Protein AF-A0A9X3ZM09-F1 (afdb_monomer_lite)

Sequence (103 aa):
MRIAYQIPESDGEYQASSFEDAFIALNKDFILKNKEGFYQYGALKDFAADEIESGDYYKFALNNVKKKSAFASSLLYFNKEDGNEDEKWKVPHYIEEGLLWIQ

Secondary structure (DSSP, 8-state):
-PPTT----TT-----SSHHHHHHHH-HHHHHHHHHHHHHTTSB----HHHHHTS-HHHHHHHHBS-HHHHHHHHHHH--TTS-GGGPPPPPHHHHHHHHTT-

Organism: Pasteurella multocida (NCBI:txid747)

Foldseek 3Di:
DDDQQQDDAPPDPDGDDDPQLLQLLQCVVLCVVCVVLCVVLLQWDDDDSVVSVVNPSVVRCVHTGRDPVSNVVSLVVQADPPDDPSSDGDDRVSVVVVVVVVD

pLDDT: mean 84.52, std 11.98, range [43.94, 96.06]

Structure (mmCIF, N/CA/C/O backbone):
data_AF-A0A9X3ZM09-F1
#
_entry.id   AF-A0A9X3ZM09-F1
#
loop_
_atom_site.group_PDB
_atom_site.id
_atom_site.type_symbol
_atom_site.label_atom_id
_atom_site.label_alt_id
_atom_site.label_comp_id
_atom_site.label_asym_id
_atom_site.label_entity_id
_atom_site.label_seq_id
_atom_site.pdbx_PDB_ins_code
_atom_site.Cartn_x
_atom_site.Cartn_y
_atom_site.Cartn_z
_atom_site.occupancy
_atom_site.B_iso_or_equiv
_atom_site.auth_seq_id
_atom_site.auth_comp_id
_atom_site.auth_asym_id
_atom_site.auth_atom_id
_atom_site.pdbx_PDB_model_num
ATOM 1 N N . MET A 1 1 ? 4.901 6.066 -23.845 1.00 43.94 1 MET A N 1
ATOM 2 C CA . MET A 1 1 ? 5.343 7.072 -22.856 1.00 43.94 1 MET A CA 1
ATOM 3 C C . MET A 1 1 ? 5.269 6.393 -21.498 1.00 43.94 1 MET A C 1
ATOM 5 O O . MET A 1 1 ? 4.186 5.944 -21.156 1.00 43.94 1 MET A O 1
ATOM 9 N N . ARG A 1 2 ? 6.394 6.181 -20.804 1.00 51.94 2 ARG A N 1
ATOM 10 C CA . ARG A 1 2 ? 6.386 5.643 -19.433 1.00 51.94 2 ARG A CA 1
ATOM 11 C C . ARG A 1 2 ? 6.388 6.832 -18.484 1.00 51.94 2 ARG A C 1
ATOM 13 O O . ARG A 1 2 ? 7.234 7.710 -18.631 1.00 51.94 2 ARG A O 1
ATOM 20 N N . ILE A 1 3 ? 5.416 6.890 -17.585 1.00 60.84 3 ILE A N 1
ATOM 21 C CA . ILE A 1 3 ? 5.411 7.871 -16.503 1.00 60.84 3 ILE A CA 1
ATOM 22 C C . ILE A 1 3 ? 6.397 7.320 -15.467 1.00 60.84 3 ILE A C 1
ATOM 24 O O . ILE A 1 3 ? 6.312 6.139 -15.118 1.00 60.84 3 ILE A O 1
ATOM 28 N N . ALA A 1 4 ? 7.370 8.129 -15.031 1.00 58.28 4 ALA A N 1
ATOM 29 C CA . ALA A 1 4 ? 8.174 7.781 -13.858 1.00 58.28 4 ALA A CA 1
ATOM 30 C C . ALA A 1 4 ? 7.192 7.384 -12.742 1.00 58.28 4 ALA A C 1
ATOM 32 O O . ALA A 1 4 ? 6.130 7.988 -12.663 1.00 58.28 4 ALA A O 1
ATOM 33 N N . TYR A 1 5 ? 7.471 6.348 -11.954 1.00 64.12 5 TYR A N 1
ATOM 34 C CA . TYR A 1 5 ? 6.564 5.793 -10.926 1.00 64.12 5 TYR A CA 1
ATOM 35 C C . TYR A 1 5 ? 5.516 4.755 -11.386 1.00 64.12 5 TYR A C 1
ATOM 37 O O . TYR A 1 5 ? 4.924 4.112 -10.531 1.00 64.12 5 TYR A O 1
ATOM 45 N N . GLN A 1 6 ? 5.322 4.505 -12.689 1.00 70.56 6 GLN A N 1
ATOM 46 C CA . GLN A 1 6 ? 4.529 3.355 -13.173 1.00 70.56 6 GLN A CA 1
ATOM 47 C C . GLN A 1 6 ? 5.448 2.220 -13.631 1.00 70.56 6 GLN A C 1
ATOM 49 O O . GLN A 1 6 ? 5.513 1.895 -14.822 1.00 70.56 6 GLN A O 1
ATOM 54 N N . ILE A 1 7 ? 6.209 1.669 -12.692 1.00 76.69 7 ILE A N 1
ATOM 55 C CA . ILE A 1 7 ? 7.179 0.599 -12.930 1.00 76.69 7 ILE A CA 1
ATOM 56 C C . ILE A 1 7 ? 6.651 -0.649 -12.212 1.00 76.69 7 ILE A C 1
ATOM 58 O O . ILE A 1 7 ? 6.240 -0.520 -11.060 1.00 76.69 7 ILE A O 1
ATOM 62 N N . PRO A 1 8 ? 6.594 -1.816 -12.874 1.00 80.88 8 PRO A N 1
ATOM 63 C CA . PRO A 1 8 ? 6.233 -3.052 -12.194 1.00 80.88 8 PRO A CA 1
ATOM 64 C C . PRO A 1 8 ? 7.287 -3.420 -11.144 1.00 80.88 8 PRO A C 1
ATOM 66 O O . PRO A 1 8 ? 8.467 -3.100 -11.299 1.00 80.88 8 PRO A O 1
ATOM 69 N N . GLU A 1 9 ? 6.855 -4.105 -10.090 1.00 82.50 9 GLU A N 1
ATOM 70 C CA . GLU A 1 9 ? 7.767 -4.688 -9.103 1.00 82.50 9 GLU A CA 1
ATOM 71 C C . GLU A 1 9 ? 8.625 -5.794 -9.740 1.00 82.50 9 GLU A C 1
ATOM 73 O O . GLU A 1 9 ? 8.211 -6.428 -10.712 1.00 82.50 9 GLU A O 1
ATOM 78 N N . SER A 1 10 ? 9.806 -6.063 -9.174 1.00 71.62 10 SER A N 1
ATOM 79 C CA . SER A 1 10 ? 10.785 -7.023 -9.721 1.00 71.62 10 SER A CA 1
ATOM 80 C C . SER A 1 10 ? 10.222 -8.431 -9.960 1.00 71.62 10 SER A C 1
ATOM 82 O O . SER A 1 10 ? 10.673 -9.125 -10.870 1.00 71.62 10 SER A O 1
ATOM 84 N N . ASP A 1 11 ? 9.218 -8.824 -9.172 1.00 69.44 11 ASP A N 1
ATOM 85 C CA . ASP A 1 11 ? 8.638 -10.170 -9.159 1.00 69.44 11 ASP A CA 1
ATOM 86 C C . ASP A 1 11 ? 7.241 -10.245 -9.816 1.00 69.44 11 ASP A C 1
ATOM 88 O O . ASP A 1 11 ? 6.549 -11.256 -9.674 1.00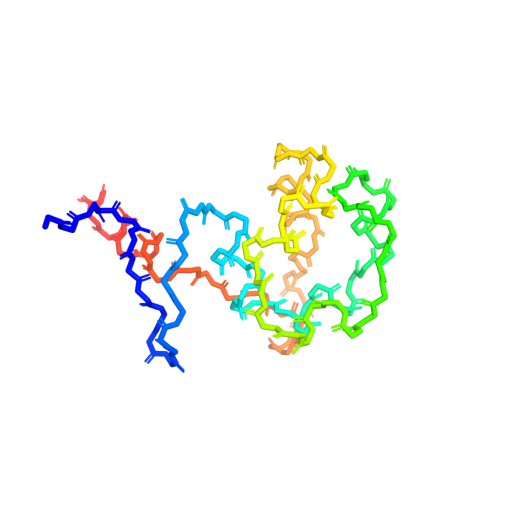 69.44 11 ASP A O 1
ATOM 92 N N . GLY A 1 12 ? 6.777 -9.200 -10.517 1.00 72.31 12 GLY A N 1
ATOM 93 C CA . GLY A 1 12 ? 5.409 -9.171 -11.049 1.00 72.31 12 GLY A CA 1
ATOM 94 C C . GLY A 1 12 ? 5.202 -8.341 -12.313 1.00 72.31 12 GLY A C 1
ATOM 95 O O . GLY A 1 12 ? 5.984 -7.466 -12.657 1.00 72.31 12 GLY A O 1
ATOM 96 N N . GLU A 1 13 ? 4.092 -8.602 -13.008 1.00 79.69 13 GLU A N 1
ATOM 97 C CA . GLU A 1 13 ? 3.660 -7.815 -14.177 1.00 79.69 13 GLU A CA 1
ATOM 98 C C . GLU A 1 13 ? 2.695 -6.676 -13.805 1.00 79.69 13 GLU A C 1
ATOM 100 O O . GLU A 1 13 ? 2.339 -5.858 -14.655 1.00 79.69 13 GLU A O 1
ATOM 105 N N . TYR A 1 14 ? 2.253 -6.610 -12.540 1.00 85.94 14 TYR A N 1
ATOM 106 C CA . TYR A 1 14 ? 1.298 -5.596 -12.100 1.00 85.94 14 TYR A CA 1
ATOM 107 C C . TYR A 1 14 ? 1.928 -4.204 -12.162 1.00 85.94 14 TYR A C 1
ATOM 109 O O . TYR A 1 14 ? 2.893 -3.902 -11.460 1.00 85.94 14 TYR A O 1
ATOM 117 N N . GLN A 1 15 ? 1.353 -3.343 -12.997 1.00 87.44 15 GLN A N 1
ATOM 118 C CA . GLN A 1 15 ? 1.800 -1.970 -13.163 1.00 87.44 15 GLN A CA 1
ATOM 119 C C . GLN A 1 15 ? 0.878 -1.034 -12.386 1.00 87.44 15 GLN A C 1
ATOM 121 O O . GLN A 1 15 ? -0.194 -0.651 -12.857 1.00 87.44 15 GLN A O 1
ATOM 126 N N . ALA A 1 16 ? 1.320 -0.666 -11.189 1.00 87.50 16 ALA A N 1
ATOM 127 C CA . ALA A 1 16 ? 0.575 0.214 -10.309 1.00 87.50 16 ALA A CA 1
ATOM 128 C C . ALA A 1 16 ? 0.408 1.629 -10.883 1.00 87.50 16 ALA A C 1
ATOM 130 O O . ALA A 1 16 ? 1.232 2.132 -11.656 1.00 87.50 16 ALA A O 1
ATOM 131 N N . SER A 1 17 ? -0.682 2.277 -10.484 1.00 87.50 17 SER A N 1
ATOM 132 C CA . SER A 1 17 ? -1.044 3.632 -10.914 1.00 87.50 17 SER A CA 1
ATOM 133 C C . SER A 1 17 ? -0.979 4.663 -9.788 1.00 87.50 17 SER A C 1
ATOM 135 O O . SER A 1 17 ? -1.003 5.867 -10.057 1.00 87.50 17 SER A O 1
ATOM 137 N N . SER A 1 18 ? -0.884 4.214 -8.539 1.00 89.88 18 SER A N 1
ATOM 138 C CA . SER A 1 18 ? -0.769 5.043 -7.353 1.00 89.88 18 SER A CA 1
ATOM 139 C C . SER A 1 18 ? 0.145 4.403 -6.304 1.00 89.88 18 SER A C 1
ATOM 141 O O . SER A 1 18 ? 0.663 3.301 -6.453 1.00 89.88 18 SER A O 1
ATOM 143 N N . PHE A 1 19 ? 0.379 5.135 -5.216 1.00 91.31 19 PHE A N 1
ATOM 144 C CA . PHE A 1 19 ? 1.089 4.582 -4.067 1.00 91.31 19 PHE A CA 1
ATOM 145 C C . PHE A 1 19 ? 0.311 3.427 -3.425 1.00 91.31 19 PHE A C 1
ATOM 147 O O . PHE A 1 19 ? 0.898 2.433 -3.010 1.00 91.31 19 PHE A O 1
ATOM 154 N N . GLU A 1 20 ? -1.013 3.564 -3.317 1.00 93.81 20 GLU A N 1
ATOM 155 C CA . GLU A 1 20 ? -1.837 2.604 -2.591 1.00 93.81 20 GLU A CA 1
ATOM 156 C C . GLU A 1 20 ? -1.870 1.243 -3.284 1.00 93.81 20 GLU A C 1
ATOM 158 O O . GLU A 1 20 ? -1.604 0.239 -2.633 1.00 93.81 20 GLU A O 1
ATOM 163 N N . ASP A 1 21 ? -2.159 1.189 -4.585 1.00 92.56 21 ASP A N 1
ATOM 164 C CA . ASP A 1 21 ? -2.222 -0.084 -5.305 1.00 92.56 21 ASP A CA 1
ATOM 165 C C . ASP A 1 21 ? -0.836 -0.724 -5.478 1.00 92.56 21 ASP A C 1
ATOM 167 O O . ASP A 1 21 ? -0.735 -1.942 -5.361 1.00 92.56 21 ASP A O 1
ATOM 171 N N . ALA A 1 22 ? 0.232 0.069 -5.642 1.00 92.00 22 ALA A N 1
ATOM 172 C CA . ALA A 1 22 ? 1.615 -0.422 -5.603 1.00 92.00 22 ALA A CA 1
ATOM 173 C C . ALA A 1 22 ? 1.937 -1.097 -4.264 1.00 92.00 22 ALA A C 1
ATOM 175 O O . ALA A 1 22 ? 2.397 -2.238 -4.220 1.00 92.00 22 ALA A O 1
ATOM 176 N N . PHE A 1 23 ? 1.652 -0.404 -3.158 1.00 93.12 23 PHE A N 1
ATOM 177 C CA . PHE A 1 23 ? 1.913 -0.928 -1.825 1.00 93.12 23 PHE A CA 1
ATOM 178 C C . PHE A 1 23 ? 1.095 -2.192 -1.553 1.00 93.12 23 PHE A C 1
ATOM 180 O O . PHE A 1 23 ? 1.636 -3.166 -1.038 1.00 93.12 23 PHE A O 1
ATOM 187 N N . ILE A 1 24 ? -0.193 -2.186 -1.902 1.00 93.44 24 ILE A N 1
ATOM 188 C CA . ILE A 1 24 ? -1.115 -3.300 -1.657 1.00 93.44 24 ILE A CA 1
ATOM 189 C C . ILE A 1 24 ? -0.711 -4.534 -2.468 1.00 93.44 24 ILE A C 1
ATOM 191 O O . ILE A 1 24 ? -0.684 -5.628 -1.907 1.00 93.44 24 ILE A O 1
ATOM 195 N N . ALA A 1 25 ? -0.346 -4.361 -3.742 1.00 92.25 25 ALA A N 1
ATOM 196 C CA . ALA A 1 25 ? 0.116 -5.450 -4.599 1.00 92.25 25 ALA A CA 1
ATOM 197 C C . ALA A 1 25 ? 1.350 -6.157 -4.023 1.00 92.25 25 ALA A C 1
ATOM 199 O O . ALA A 1 25 ? 1.428 -7.384 -4.026 1.00 92.25 25 ALA A O 1
ATOM 200 N N . LEU A 1 26 ? 2.296 -5.376 -3.497 1.00 92.00 26 LEU A N 1
ATOM 201 C CA . LEU A 1 26 ? 3.553 -5.880 -2.952 1.00 92.00 26 LEU A CA 1
ATOM 202 C C . LEU A 1 26 ? 3.415 -6.446 -1.525 1.00 92.00 26 LEU A C 1
ATOM 204 O O . LEU A 1 26 ? 4.173 -7.332 -1.137 1.00 92.00 26 LEU A O 1
ATOM 208 N N . ASN A 1 27 ? 2.457 -5.942 -0.737 1.00 91.94 27 ASN A N 1
ATOM 209 C CA . ASN A 1 27 ? 2.361 -6.176 0.710 1.00 91.94 27 ASN A CA 1
ATOM 210 C C . ASN A 1 27 ? 1.023 -6.779 1.160 1.00 91.94 27 ASN A C 1
ATOM 212 O O . ASN A 1 27 ? 0.576 -6.536 2.285 1.00 91.94 27 ASN A O 1
ATOM 216 N N . LYS A 1 28 ? 0.360 -7.566 0.308 1.00 91.62 28 LYS A N 1
ATOM 217 C CA . LYS A 1 28 ? -0.957 -8.142 0.623 1.00 91.62 28 LYS A CA 1
ATOM 218 C C . LYS A 1 28 ? -0.983 -8.948 1.929 1.00 91.62 28 LYS A C 1
ATOM 220 O O . LYS A 1 28 ? -1.868 -8.733 2.755 1.00 91.62 28 LYS A O 1
ATOM 225 N N . ASP A 1 29 ? 0.030 -9.780 2.176 1.00 90.50 29 ASP A N 1
ATOM 226 C CA . ASP A 1 29 ? 0.109 -10.622 3.378 1.00 90.50 29 ASP A CA 1
ATOM 227 C C . ASP A 1 29 ? 0.264 -9.773 4.647 1.00 90.50 29 ASP A C 1
ATOM 229 O O . ASP A 1 29 ? -0.383 -10.017 5.670 1.00 90.50 29 ASP A O 1
ATOM 233 N N . PHE A 1 30 ? 1.062 -8.705 4.559 1.00 91.25 30 PHE A N 1
ATOM 234 C CA . PHE A 1 30 ? 1.227 -7.732 5.635 1.00 91.25 30 PHE A CA 1
ATOM 235 C C . PHE A 1 30 ? -0.091 -7.017 5.959 1.00 91.25 30 PHE A C 1
ATOM 237 O O . PHE A 1 30 ? -0.423 -6.826 7.134 1.00 91.25 30 PHE A O 1
ATOM 244 N N . ILE A 1 31 ? -0.865 -6.644 4.937 1.00 92.12 31 ILE A N 1
ATOM 245 C CA . ILE A 1 31 ? -2.171 -5.999 5.112 1.00 92.12 31 ILE A CA 1
ATOM 246 C C . ILE A 1 31 ? -3.165 -6.965 5.752 1.00 92.12 31 ILE A C 1
ATOM 248 O O . ILE A 1 31 ? -3.844 -6.584 6.703 1.00 92.12 31 ILE A O 1
ATOM 252 N N . LEU A 1 32 ? -3.227 -8.216 5.289 1.00 91.44 32 LEU A N 1
ATOM 253 C CA . LEU A 1 32 ? -4.107 -9.240 5.855 1.00 91.44 32 LEU A CA 1
ATOM 254 C C . LEU A 1 32 ? -3.798 -9.503 7.333 1.00 91.44 32 LEU A C 1
ATOM 256 O O . LEU A 1 32 ? -4.719 -9.587 8.149 1.00 91.44 32 LEU A O 1
ATOM 260 N N . LYS A 1 33 ? -2.513 -9.564 7.694 1.00 90.12 33 LYS A N 1
ATOM 261 C CA . LYS A 1 33 ? -2.059 -9.753 9.078 1.00 90.12 33 LYS A CA 1
ATOM 262 C C . LYS A 1 33 ? -2.405 -8.568 9.985 1.00 90.12 33 LYS A C 1
ATOM 264 O O . LYS A 1 33 ? -2.767 -8.774 11.140 1.00 90.12 33 LYS A O 1
ATOM 269 N N . ASN A 1 34 ? -2.318 -7.339 9.473 1.00 89.75 34 ASN A N 1
ATOM 270 C CA . ASN A 1 34 ? -2.519 -6.107 10.248 1.00 89.75 34 ASN A CA 1
ATOM 271 C C . ASN A 1 34 ? -3.889 -5.439 10.021 1.00 89.75 34 ASN A C 1
ATOM 273 O O . ASN A 1 34 ? -4.092 -4.302 10.455 1.00 89.75 34 ASN A O 1
ATOM 277 N N . LYS A 1 35 ? -4.840 -6.113 9.359 1.00 90.69 35 LYS A N 1
ATOM 278 C CA . LYS A 1 35 ? -6.119 -5.527 8.912 1.00 90.69 35 LYS A CA 1
ATOM 279 C C . LYS A 1 35 ? -6.896 -4.812 10.022 1.00 90.69 35 LYS A C 1
ATOM 281 O O . LYS A 1 35 ? -7.356 -3.692 9.821 1.00 90.69 35 LYS A O 1
ATOM 286 N N . GLU A 1 36 ? -6.939 -5.394 11.222 1.00 90.56 36 GLU A N 1
ATOM 287 C CA . GLU A 1 36 ? -7.613 -4.801 12.385 1.00 90.56 36 GLU A CA 1
ATOM 288 C C . GLU A 1 36 ? -6.997 -3.450 12.770 1.00 90.56 36 GLU A C 1
ATOM 290 O O . GLU A 1 36 ? -7.710 -2.488 13.059 1.00 90.56 36 GLU A O 1
ATOM 295 N N . GLY A 1 37 ? -5.666 -3.340 12.703 1.00 90.75 37 GLY A N 1
ATOM 296 C CA . GLY A 1 37 ? -4.958 -2.083 12.920 1.00 90.75 37 GLY A CA 1
ATOM 297 C C . GLY A 1 37 ? -5.345 -1.044 11.871 1.00 90.75 37 GLY A C 1
ATOM 298 O O . GLY A 1 37 ? -5.697 0.086 12.213 1.00 90.75 37 GLY A O 1
ATOM 299 N N . PHE A 1 38 ? -5.355 -1.422 10.591 1.00 92.50 38 PHE A N 1
ATOM 300 C CA . PHE A 1 38 ? -5.767 -0.520 9.512 1.00 92.50 38 PHE A CA 1
ATOM 301 C C . PHE A 1 38 ? -7.213 -0.024 9.672 1.00 92.50 38 PHE A C 1
ATOM 303 O O . PHE A 1 38 ? -7.508 1.129 9.336 1.00 92.50 38 PHE A O 1
ATOM 310 N N . TYR A 1 39 ? -8.116 -0.848 10.208 1.00 92.69 39 TYR A N 1
ATOM 311 C CA . TYR A 1 39 ? -9.500 -0.452 10.479 1.00 92.69 39 TYR A CA 1
ATOM 312 C C . TYR A 1 39 ? -9.587 0.556 11.624 1.00 92.69 39 TYR A C 1
ATOM 314 O O . TYR A 1 39 ? -10.249 1.588 11.480 1.00 92.69 39 TYR A O 1
ATOM 322 N N . GLN A 1 40 ? -8.883 0.294 12.728 1.00 91.06 40 GLN A N 1
ATOM 323 C CA . GLN A 1 40 ? -8.850 1.166 13.908 1.00 91.06 40 GLN A CA 1
ATOM 324 C C . GLN A 1 40 ? -8.256 2.543 13.595 1.00 91.06 40 GLN A C 1
ATOM 326 O O . GLN A 1 40 ? -8.792 3.561 14.031 1.00 91.06 40 GLN A O 1
ATOM 331 N N . TYR A 1 41 ? -7.207 2.591 12.773 1.00 89.88 41 TYR A N 1
ATOM 332 C CA . TYR A 1 41 ? -6.605 3.842 12.298 1.00 89.88 41 TYR A CA 1
ATOM 333 C C . TYR A 1 41 ? -7.454 4.570 11.241 1.00 89.88 41 TYR A C 1
ATOM 335 O O . TYR A 1 41 ? -7.114 5.677 10.819 1.00 89.88 41 TYR A O 1
ATOM 343 N N . GLY A 1 42 ? -8.562 3.973 10.788 1.00 92.56 42 GLY A N 1
ATOM 344 C CA . GLY A 1 42 ? -9.414 4.542 9.746 1.00 92.56 42 GLY A CA 1
ATOM 345 C C . GLY A 1 42 ? -8.732 4.619 8.377 1.00 92.56 42 GLY A C 1
ATOM 346 O O . GLY A 1 42 ? -9.136 5.432 7.543 1.00 92.56 42 GLY A O 1
ATOM 347 N N . ALA A 1 43 ? -7.709 3.793 8.155 1.00 94.38 43 ALA A N 1
ATOM 348 C CA . ALA A 1 43 ? -6.965 3.698 6.908 1.00 94.38 43 ALA A CA 1
ATOM 349 C C . ALA A 1 43 ? -7.736 2.884 5.861 1.00 94.38 43 ALA A C 1
ATOM 351 O O . ALA A 1 43 ? -7.906 3.346 4.729 1.00 94.38 43 ALA A O 1
ATOM 352 N N . LEU A 1 44 ? -8.264 1.722 6.260 1.00 95.12 44 LEU A N 1
ATOM 353 C CA . LEU A 1 44 ? -9.044 0.830 5.401 1.00 95.12 44 LEU A CA 1
ATOM 354 C C . LEU A 1 44 ? -10.510 0.711 5.8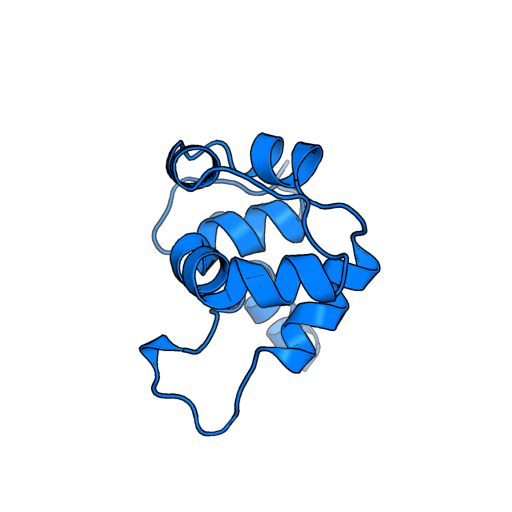63 1.00 95.12 44 LEU A C 1
ATOM 356 O O . LEU A 1 44 ? -10.860 0.951 7.027 1.00 95.12 44 LEU A O 1
ATOM 360 N N . LYS A 1 45 ? -11.396 0.393 4.919 1.00 94.62 45 LYS A N 1
ATOM 361 C CA . LYS A 1 45 ? -12.729 -0.166 5.186 1.00 94.62 45 LYS A CA 1
ATOM 362 C C . LYS A 1 45 ? -12.582 -1.639 5.536 1.00 94.62 45 LYS A C 1
ATOM 364 O O . LYS A 1 45 ? -11.561 -2.228 5.214 1.00 94.62 45 LYS A O 1
ATOM 369 N N . ASP A 1 46 ? -13.600 -2.195 6.180 1.00 93.06 46 ASP A N 1
ATOM 370 C CA . ASP A 1 46 ? -13.662 -3.640 6.359 1.00 93.06 46 ASP A CA 1
ATOM 371 C C . ASP A 1 46 ? -13.843 -4.314 4.992 1.00 93.06 46 ASP A C 1
ATOM 373 O O . ASP A 1 46 ? -14.672 -3.856 4.201 1.00 93.06 46 ASP A O 1
ATOM 377 N N . PHE A 1 47 ? -13.030 -5.329 4.714 1.00 92.38 47 PHE A N 1
ATOM 378 C CA . PHE A 1 47 ? -12.987 -6.060 3.450 1.00 92.38 47 PHE A CA 1
ATOM 379 C C . PHE A 1 47 ? -12.787 -7.558 3.708 1.00 92.38 47 PHE A C 1
ATOM 381 O O . PHE A 1 47 ? -12.180 -7.969 4.706 1.00 92.38 47 PHE A O 1
ATOM 388 N N . ALA A 1 48 ? -13.282 -8.387 2.795 1.00 90.12 48 ALA A N 1
ATOM 389 C CA . ALA A 1 48 ? -13.083 -9.829 2.849 1.00 90.12 48 ALA A CA 1
ATOM 390 C C . ALA A 1 48 ? -11.716 -10.217 2.257 1.00 90.12 48 ALA A C 1
ATOM 392 O O . ALA A 1 48 ? -11.239 -9.603 1.306 1.00 90.12 48 ALA A O 1
ATOM 393 N N . ALA A 1 49 ? -11.053 -11.233 2.819 1.00 87.56 49 ALA A N 1
ATOM 394 C CA . ALA A 1 49 ? -9.689 -11.595 2.414 1.00 87.56 49 ALA A CA 1
ATOM 395 C C . ALA A 1 49 ? -9.581 -12.006 0.930 1.00 87.56 49 ALA A C 1
ATOM 397 O O . ALA A 1 49 ? -8.542 -11.819 0.310 1.00 87.56 49 ALA A O 1
ATOM 398 N N . ASP A 1 50 ? -10.658 -12.514 0.337 1.00 88.19 50 ASP A N 1
ATOM 399 C CA . ASP A 1 50 ? -10.744 -12.827 -1.090 1.00 88.19 50 ASP A CA 1
ATOM 400 C C . ASP A 1 50 ? -10.695 -11.583 -1.995 1.00 88.19 50 ASP A C 1
ATOM 402 O O . ASP A 1 50 ? -10.248 -11.681 -3.138 1.00 88.19 50 ASP A O 1
ATOM 406 N N . GLU A 1 51 ? -11.077 -10.401 -1.498 1.00 89.00 51 GLU A N 1
ATOM 407 C CA . GLU A 1 51 ? -11.044 -9.166 -2.289 1.00 89.00 51 GLU A CA 1
ATOM 408 C C . GLU A 1 51 ? -9.614 -8.772 -2.677 1.00 89.00 51 GLU A C 1
ATOM 410 O O . GLU A 1 51 ? -9.381 -8.355 -3.812 1.00 89.00 51 GLU A O 1
ATOM 415 N N . ILE A 1 52 ? -8.653 -8.925 -1.759 1.00 87.88 52 ILE A N 1
ATOM 416 C CA . ILE A 1 52 ? -7.240 -8.608 -2.015 1.00 87.88 52 ILE A CA 1
ATOM 417 C C . ILE A 1 52 ? -6.533 -9.732 -2.788 1.00 87.88 52 ILE A C 1
ATOM 419 O O . ILE A 1 52 ? -5.671 -9.454 -3.618 1.00 87.88 52 ILE A O 1
ATOM 423 N N . GLU A 1 53 ? -6.943 -10.989 -2.595 1.00 86.25 53 GLU A N 1
ATOM 424 C CA . GLU A 1 53 ? -6.401 -12.140 -3.335 1.00 86.25 53 GLU A CA 1
ATOM 425 C C . GLU A 1 53 ? -6.850 -12.185 -4.804 1.00 86.25 53 GLU A C 1
ATOM 427 O O . GLU A 1 53 ? -6.222 -12.856 -5.620 1.00 86.25 53 GLU A O 1
ATOM 432 N N . SER A 1 54 ? -7.900 -11.440 -5.170 1.00 81.88 54 SER A N 1
ATOM 433 C CA . SER A 1 54 ? -8.384 -11.342 -6.555 1.00 81.88 54 SER A CA 1
ATOM 434 C C . SER A 1 54 ? -7.361 -10.754 -7.540 1.00 81.88 54 SER A C 1
ATOM 436 O O . SER A 1 54 ? -7.503 -10.935 -8.750 1.00 81.88 54 SER A O 1
ATO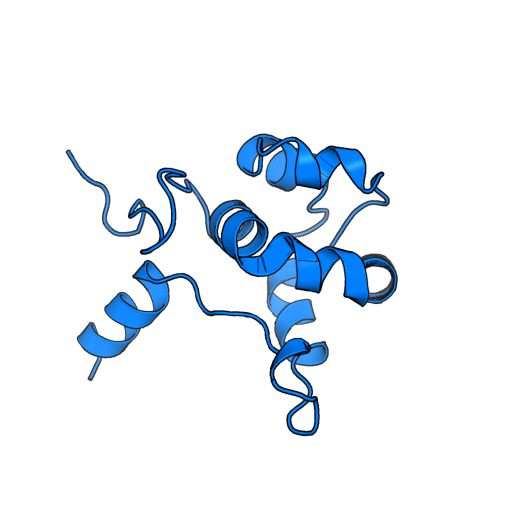M 438 N N . GLY A 1 55 ? -6.339 -10.050 -7.039 1.00 81.19 55 GLY A N 1
ATOM 439 C CA . GLY A 1 55 ? -5.279 -9.437 -7.842 1.00 81.19 55 GLY A CA 1
ATOM 440 C C . GLY A 1 55 ? -5.647 -8.098 -8.496 1.00 81.19 55 GLY A C 1
ATOM 441 O O . GLY A 1 55 ? -4.785 -7.468 -9.105 1.00 81.19 55 GLY A O 1
ATOM 442 N N . ASP A 1 56 ? -6.888 -7.618 -8.355 1.00 90.12 56 ASP A N 1
ATOM 443 C CA . ASP A 1 56 ? -7.297 -6.279 -8.810 1.00 90.12 56 ASP A CA 1
ATOM 444 C C . ASP A 1 56 ? -6.996 -5.221 -7.731 1.00 90.12 56 ASP A C 1
ATOM 446 O O . ASP A 1 56 ? -7.886 -4.671 -7.071 1.00 90.12 56 ASP A O 1
ATOM 450 N N . TYR A 1 57 ? -5.703 -4.959 -7.519 1.00 92.56 57 TYR A N 1
ATOM 451 C CA . TYR A 1 57 ? -5.222 -4.079 -6.448 1.00 92.56 57 TYR A CA 1
ATOM 452 C C . TYR A 1 57 ? -5.639 -2.619 -6.637 1.00 92.56 57 TYR A C 1
ATOM 454 O O . TYR A 1 57 ? -5.882 -1.922 -5.653 1.00 92.56 57 TYR A O 1
ATOM 462 N N . TYR A 1 58 ? -5.789 -2.163 -7.882 1.00 92.25 58 TYR A N 1
ATOM 463 C CA . TYR A 1 58 ? -6.304 -0.832 -8.191 1.00 92.25 58 TYR A CA 1
ATOM 464 C C . TYR A 1 58 ? -7.728 -0.663 -7.668 1.00 92.25 58 TYR A C 1
ATOM 466 O O . TYR A 1 58 ? -8.026 0.273 -6.919 1.00 92.25 58 TYR A O 1
ATOM 474 N N . LYS A 1 59 ? -8.621 -1.588 -8.034 1.00 93.50 59 LYS A N 1
ATOM 475 C CA . LYS A 1 59 ? -10.019 -1.536 -7.610 1.00 93.50 59 LYS A CA 1
ATOM 476 C C . LYS A 1 59 ? -10.149 -1.749 -6.110 1.00 93.50 59 LYS A C 1
ATOM 478 O O . LYS A 1 59 ? -10.960 -1.076 -5.471 1.00 93.50 59 LYS A O 1
ATOM 483 N N . PHE A 1 60 ? -9.337 -2.638 -5.545 1.00 94.75 60 PHE A N 1
ATOM 484 C CA . PHE A 1 60 ? -9.257 -2.823 -4.105 1.00 94.75 60 PHE A CA 1
ATOM 485 C C . PHE A 1 60 ? -8.864 -1.516 -3.406 1.00 94.75 60 PHE A C 1
ATOM 487 O O . PHE A 1 60 ? -9.582 -1.062 -2.517 1.00 94.75 60 PHE A O 1
ATOM 494 N N . ALA A 1 61 ? -7.788 -0.856 -3.841 1.00 94.75 61 ALA A N 1
ATOM 495 C CA . ALA A 1 61 ? -7.346 0.415 -3.277 1.00 94.75 61 ALA A CA 1
ATOM 496 C C . ALA A 1 61 ? -8.444 1.485 -3.377 1.00 94.75 61 ALA A C 1
ATOM 498 O O . ALA A 1 61 ? -8.753 2.156 -2.392 1.00 94.75 61 ALA A O 1
ATOM 499 N N . LEU A 1 62 ? -9.077 1.604 -4.546 1.00 94.25 62 LEU A N 1
ATOM 500 C CA . LEU A 1 62 ? -10.132 2.580 -4.808 1.00 94.25 62 LEU A CA 1
ATOM 501 C C . LEU A 1 62 ? -11.349 2.394 -3.889 1.00 94.25 62 LEU A C 1
ATOM 503 O O . LEU A 1 62 ? -11.938 3.374 -3.429 1.00 94.25 62 LEU A O 1
ATOM 507 N N . ASN A 1 63 ? -11.727 1.146 -3.615 1.00 94.00 63 ASN A N 1
ATOM 508 C CA . ASN A 1 63 ? -12.913 0.835 -2.825 1.00 94.00 63 ASN A CA 1
ATOM 509 C C . ASN A 1 63 ? -12.633 0.801 -1.323 1.00 94.00 63 ASN A C 1
ATOM 511 O O . ASN A 1 63 ? -13.470 1.279 -0.549 1.00 94.00 63 ASN A O 1
ATOM 515 N N . ASN A 1 64 ? -11.478 0.272 -0.917 1.00 94.88 64 ASN A N 1
ATOM 516 C CA . ASN A 1 64 ? -11.196 -0.097 0.467 1.00 94.88 64 ASN A CA 1
ATOM 517 C C . ASN A 1 64 ? -10.282 0.892 1.195 1.00 94.88 64 ASN A C 1
ATOM 519 O O . ASN A 1 64 ? -10.349 0.959 2.420 1.00 94.88 64 ASN A O 1
ATOM 523 N N . VAL A 1 65 ? -9.519 1.750 0.508 1.00 96.06 65 VAL A N 1
ATOM 524 C CA . VAL A 1 65 ? -8.792 2.842 1.179 1.00 96.06 65 VAL A CA 1
ATOM 525 C C . VAL A 1 65 ? -9.769 3.955 1.562 1.00 96.06 65 VAL A C 1
ATOM 527 O O . VAL A 1 65 ? -10.350 4.624 0.710 1.00 96.06 65 VAL A O 1
ATOM 530 N N . LYS A 1 66 ? -9.951 4.194 2.868 1.00 95.12 66 LYS A N 1
ATOM 531 C CA . LYS A 1 66 ? -10.827 5.269 3.375 1.00 95.12 66 LYS A CA 1
ATOM 532 C C . LYS A 1 66 ? -10.204 6.646 3.195 1.00 95.12 66 LYS A C 1
ATOM 534 O O . LYS A 1 66 ? -10.885 7.587 2.794 1.00 95.12 66 LYS A O 1
ATOM 539 N N . LYS A 1 67 ? -8.932 6.786 3.571 1.00 94.38 67 LYS A N 1
ATOM 540 C CA . LYS A 1 67 ? -8.194 8.053 3.539 1.00 94.38 67 LYS A CA 1
ATOM 541 C C . LYS A 1 67 ? -6.734 7.777 3.212 1.00 94.38 67 LYS A C 1
ATOM 543 O O . LYS A 1 67 ? -6.056 7.105 3.979 1.00 94.38 67 LYS A O 1
ATOM 548 N N . LYS A 1 68 ? -6.243 8.363 2.118 1.00 93.12 68 LYS A N 1
ATOM 549 C CA . LYS A 1 68 ? -4.865 8.176 1.633 1.00 93.12 68 LYS A CA 1
ATOM 550 C C . LYS A 1 68 ? -3.810 8.581 2.662 1.00 93.12 68 LYS A C 1
ATOM 552 O O . LYS A 1 68 ? -2.867 7.841 2.911 1.00 93.12 68 LYS A O 1
ATOM 557 N N . SER A 1 69 ? -4.008 9.728 3.315 1.00 93.88 69 SER A N 1
ATOM 558 C CA . SER A 1 69 ? -3.112 10.194 4.377 1.00 93.88 69 SER A CA 1
ATOM 559 C C . SER A 1 69 ? -3.114 9.259 5.584 1.00 93.88 69 SER A C 1
ATOM 561 O O . SER A 1 69 ? -2.049 8.897 6.062 1.00 93.88 69 SER A O 1
ATOM 563 N N . ALA A 1 70 ? -4.291 8.813 6.042 1.00 93.94 70 ALA A N 1
ATOM 564 C CA . ALA A 1 70 ? -4.388 7.868 7.154 1.00 93.94 70 ALA A CA 1
ATOM 565 C C . ALA A 1 70 ? -3.750 6.517 6.806 1.00 93.94 70 ALA A C 1
ATOM 567 O O . ALA A 1 70 ? -3.059 5.946 7.642 1.00 93.94 70 ALA A O 1
ATOM 568 N N . PHE A 1 71 ? -3.929 6.043 5.570 1.00 94.75 71 PHE A N 1
ATOM 569 C CA . PHE A 1 71 ? -3.264 4.849 5.063 1.00 94.75 71 PHE A CA 1
ATOM 570 C C . PHE A 1 71 ? -1.745 4.994 5.137 1.00 94.75 71 PHE A C 1
ATOM 572 O O . PHE A 1 71 ? -1.118 4.238 5.874 1.00 94.75 71 PHE A O 1
ATOM 579 N N . ALA A 1 72 ? -1.166 6.019 4.508 1.00 92.38 72 ALA A N 1
ATOM 580 C CA . ALA A 1 72 ? 0.277 6.255 4.547 1.00 92.38 72 ALA A CA 1
ATOM 581 C C . ALA A 1 72 ? 0.817 6.416 5.981 1.00 92.38 72 ALA A C 1
ATOM 583 O O . ALA A 1 72 ? 1.822 5.805 6.333 1.00 92.38 72 ALA A O 1
ATOM 584 N N . SER A 1 73 ? 0.134 7.181 6.839 1.00 91.12 73 SER A N 1
ATOM 585 C CA . SER A 1 73 ? 0.551 7.360 8.235 1.00 91.12 73 SER A CA 1
ATOM 586 C C . SER A 1 73 ? 0.465 6.068 9.045 1.00 91.12 73 SER A C 1
ATOM 588 O O . SER A 1 73 ? 1.342 5.822 9.865 1.00 91.12 73 SER A O 1
ATOM 590 N N . SER A 1 74 ? -0.547 5.226 8.816 1.00 91.00 74 SER A N 1
ATOM 591 C CA . SER A 1 74 ? -0.708 3.960 9.543 1.00 91.00 74 SER A CA 1
ATOM 592 C C . SER A 1 74 ? 0.462 2.994 9.315 1.00 91.00 74 SER A C 1
ATOM 594 O O . SER A 1 74 ? 0.867 2.301 10.244 1.00 91.00 74 SER A O 1
ATOM 596 N N . LEU A 1 75 ? 1.095 3.033 8.136 1.00 90.00 75 LEU A N 1
ATOM 597 C CA . LEU A 1 75 ? 2.270 2.212 7.819 1.00 90.00 75 LEU A CA 1
ATOM 598 C C . LEU A 1 75 ? 3.470 2.499 8.729 1.00 90.00 75 LEU A C 1
ATOM 600 O O . LEU A 1 75 ? 4.238 1.586 9.032 1.00 90.00 75 LEU A O 1
ATOM 604 N N . LEU A 1 76 ? 3.607 3.744 9.199 1.00 85.69 76 LEU A N 1
ATOM 605 C CA . LEU A 1 76 ? 4.660 4.140 10.139 1.00 85.69 76 LEU A CA 1
ATOM 606 C C . LEU A 1 76 ? 4.454 3.520 11.527 1.00 85.69 76 LEU A C 1
ATOM 608 O O . LEU A 1 76 ? 5.422 3.273 12.232 1.00 85.69 76 LEU A O 1
ATOM 612 N N . TYR A 1 77 ? 3.203 3.252 11.913 1.00 81.81 77 TYR A N 1
ATOM 613 C CA . TYR A 1 77 ? 2.867 2.652 13.208 1.00 81.81 77 TYR A CA 1
ATOM 614 C C . TYR A 1 77 ? 2.956 1.124 13.201 1.00 81.81 77 TYR A C 1
ATOM 616 O O . TYR A 1 77 ? 3.178 0.519 14.248 1.00 81.81 77 TYR A O 1
ATOM 624 N N . PHE A 1 78 ? 2.767 0.492 12.041 1.00 79.69 78 PHE A N 1
ATOM 625 C CA . PHE A 1 78 ? 2.813 -0.966 11.909 1.00 79.69 78 PHE A CA 1
ATOM 626 C C . PHE A 1 78 ? 4.216 -1.514 11.635 1.00 79.69 78 PHE A C 1
ATOM 628 O O . PHE A 1 78 ? 4.429 -2.716 11.772 1.00 79.69 78 PHE A O 1
ATOM 635 N N . ASN A 1 79 ? 5.180 -0.659 11.282 1.00 69.06 79 ASN A N 1
ATOM 636 C CA . ASN A 1 79 ? 6.574 -1.063 11.144 1.00 69.06 79 ASN A CA 1
ATOM 637 C C . ASN A 1 79 ? 7.204 -1.220 12.539 1.00 69.06 79 ASN A C 1
ATOM 639 O O . ASN A 1 79 ? 7.634 -0.245 13.153 1.00 69.06 79 ASN A O 1
ATOM 643 N N . LYS A 1 80 ? 7.192 -2.444 13.078 1.00 64.75 80 LYS A N 1
ATOM 644 C CA . LYS A 1 80 ? 7.857 -2.759 14.347 1.00 64.75 80 LYS A CA 1
ATOM 645 C C . LYS A 1 80 ? 9.333 -3.054 14.087 1.00 64.75 80 LYS A C 1
ATOM 647 O O . LYS A 1 80 ? 9.648 -4.001 13.370 1.00 64.75 80 LYS A O 1
ATOM 652 N N . GLU A 1 81 ? 10.223 -2.286 14.716 1.00 58.72 81 GLU A N 1
ATOM 653 C CA . GLU A 1 81 ? 11.680 -2.480 14.618 1.00 58.72 81 GLU A CA 1
ATOM 654 C C . GLU A 1 81 ? 12.123 -3.880 15.096 1.00 58.72 81 GLU A C 1
ATOM 656 O O . GLU A 1 81 ? 13.030 -4.463 14.503 1.00 58.72 81 GLU A O 1
ATOM 661 N N . ASP A 1 82 ? 11.408 -4.452 16.075 1.00 57.47 82 ASP A N 1
ATOM 662 C CA . ASP A 1 82 ? 11.704 -5.746 16.718 1.00 57.47 82 ASP A CA 1
ATOM 663 C C . ASP A 1 82 ? 10.931 -6.953 16.135 1.00 57.47 82 ASP A C 1
ATOM 665 O O . ASP A 1 82 ? 10.935 -8.040 16.717 1.00 57.47 82 ASP A O 1
ATOM 669 N N . GLY A 1 83 ? 10.214 -6.782 15.019 1.00 57.31 83 GLY A N 1
ATOM 670 C CA . GLY A 1 83 ? 9.480 -7.875 14.368 1.00 57.31 83 GLY A CA 1
ATOM 671 C C . GLY A 1 83 ? 10.399 -8.834 13.598 1.00 57.31 83 GLY A C 1
ATOM 672 O O . GLY A 1 83 ? 11.409 -8.410 13.030 1.00 57.31 83 GLY A O 1
ATOM 673 N N . ASN A 1 84 ? 10.026 -10.122 13.526 1.00 60.34 84 ASN A N 1
ATOM 674 C CA . ASN A 1 84 ? 10.629 -11.078 12.581 1.00 60.34 84 ASN A CA 1
ATOM 675 C C . ASN A 1 84 ? 10.578 -10.509 11.146 1.00 60.34 84 ASN A C 1
ATOM 677 O O . ASN A 1 84 ? 9.703 -9.701 10.837 1.00 60.34 84 ASN A O 1
ATOM 681 N N . GLU A 1 85 ? 11.482 -10.929 10.253 1.00 59.09 85 GLU A N 1
ATOM 682 C CA . GLU A 1 85 ? 11.533 -10.425 8.863 1.00 59.09 85 GLU A CA 1
ATOM 683 C C . GLU A 1 85 ? 10.182 -10.546 8.131 1.00 59.09 85 GLU A C 1
ATOM 685 O O . GLU A 1 85 ? 9.807 -9.644 7.386 1.00 59.09 85 GLU A O 1
ATOM 690 N N . ASP A 1 86 ? 9.395 -11.576 8.456 1.00 59.78 86 ASP A N 1
ATOM 691 C CA . ASP A 1 86 ? 8.039 -11.814 7.936 1.00 59.78 86 ASP A CA 1
ATOM 692 C C . ASP A 1 86 ? 6.980 -10.798 8.421 1.00 59.78 86 ASP A C 1
ATOM 694 O O . ASP A 1 86 ? 5.813 -10.855 8.029 1.00 59.78 86 ASP A O 1
ATOM 698 N N . GLU A 1 87 ? 7.336 -9.889 9.332 1.00 65.81 87 GLU A N 1
ATOM 699 C CA . GLU A 1 87 ? 6.463 -8.816 9.828 1.00 65.81 87 GLU A CA 1
ATOM 700 C C . GLU A 1 87 ? 6.742 -7.464 9.169 1.00 65.81 87 GLU A C 1
ATOM 702 O O . GLU A 1 87 ? 6.007 -6.505 9.415 1.00 65.81 87 GLU A O 1
ATOM 707 N N . LYS A 1 88 ? 7.781 -7.374 8.333 1.00 80.38 88 LYS A N 1
ATOM 708 C CA . LYS A 1 88 ? 8.172 -6.135 7.661 1.00 80.38 88 LYS A CA 1
ATOM 709 C C . LYS A 1 88 ? 7.489 -6.029 6.301 1.00 80.38 88 LYS A C 1
ATOM 711 O O . LYS A 1 88 ? 7.392 -6.998 5.554 1.00 80.38 88 LYS A O 1
ATOM 716 N N . TRP A 1 89 ? 7.015 -4.828 5.979 1.00 88.62 89 TRP A N 1
ATOM 717 C CA . TRP A 1 89 ? 6.544 -4.509 4.636 1.00 88.62 89 TRP A CA 1
ATOM 718 C C . TRP A 1 89 ? 7.730 -4.159 3.729 1.00 88.62 89 TRP A C 1
ATOM 720 O O . TRP A 1 89 ? 8.745 -3.628 4.181 1.00 88.62 89 TRP A O 1
ATOM 730 N N . LYS A 1 90 ? 7.595 -4.460 2.441 1.00 89.56 90 LYS A N 1
ATOM 731 C CA . LYS A 1 90 ? 8.552 -4.155 1.379 1.00 89.56 90 LYS A CA 1
ATOM 732 C C . LYS A 1 90 ? 8.232 -2.804 0.746 1.00 89.56 90 LYS A C 1
ATOM 734 O O . LYS A 1 90 ? 7.063 -2.468 0.527 1.00 89.56 90 LYS A O 1
ATOM 739 N N . VAL A 1 91 ? 9.274 -2.035 0.452 1.00 90.00 91 VAL A N 1
ATOM 740 C CA . VAL A 1 91 ? 9.160 -0.733 -0.210 1.00 90.00 91 VAL A CA 1
ATOM 741 C C . VAL A 1 91 ? 8.930 -0.967 -1.711 1.00 90.00 91 VAL A C 1
ATOM 743 O O . VAL A 1 91 ? 9.696 -1.716 -2.308 1.00 90.00 91 VAL A O 1
ATOM 746 N N . PRO A 1 92 ? 7.911 -0.348 -2.338 1.00 90.88 92 PRO A N 1
ATOM 747 C CA . PRO A 1 92 ? 7.752 -0.385 -3.791 1.00 90.88 92 PRO A CA 1
ATOM 748 C C . PRO A 1 92 ? 9.009 0.091 -4.527 1.00 90.88 92 PRO A C 1
ATOM 750 O O . PRO A 1 92 ? 9.553 1.151 -4.197 1.00 90.88 92 PRO A O 1
ATOM 753 N N . HIS A 1 93 ? 9.438 -0.641 -5.555 1.00 88.88 93 HIS A N 1
ATOM 754 C CA . HIS A 1 93 ? 10.738 -0.434 -6.205 1.00 88.88 93 HIS A CA 1
ATOM 755 C C . HIS A 1 93 ? 10.938 0.994 -6.739 1.00 88.88 93 HIS A C 1
ATOM 757 O O . HIS A 1 93 ? 12.008 1.585 -6.611 1.00 88.88 93 HIS A O 1
ATOM 763 N N . TYR A 1 94 ? 9.884 1.614 -7.279 1.00 86.94 94 TYR A N 1
ATOM 764 C CA . TYR A 1 94 ? 9.971 2.984 -7.792 1.00 86.94 94 TYR A CA 1
ATOM 765 C C . TYR A 1 94 ? 10.304 4.025 -6.705 1.00 86.94 94 TYR A C 1
ATOM 767 O O . TYR A 1 94 ? 10.836 5.091 -7.023 1.00 86.94 94 TYR A O 1
ATOM 775 N N . ILE A 1 95 ? 9.955 3.749 -5.441 1.00 88.62 95 ILE A N 1
ATOM 776 C CA . ILE A 1 95 ? 10.277 4.607 -4.296 1.00 88.62 95 ILE A CA 1
ATOM 777 C C . ILE A 1 95 ? 11.747 4.424 -3.929 1.00 88.62 95 ILE A C 1
ATOM 779 O O . ILE A 1 95 ? 12.428 5.421 -3.705 1.00 88.62 95 ILE A O 1
ATOM 783 N N . GLU A 1 96 ? 12.240 3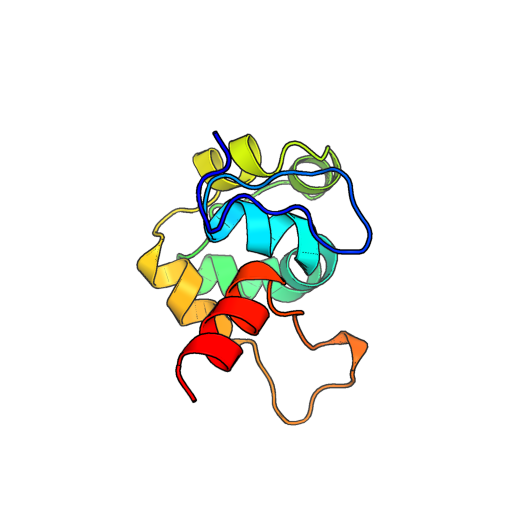.183 -3.905 1.00 88.81 96 GLU A N 1
ATOM 784 C CA . GLU A 1 96 ? 13.655 2.882 -3.653 1.00 88.81 96 GLU A CA 1
ATOM 785 C C . GLU A 1 96 ? 14.555 3.573 -4.680 1.00 88.81 96 GLU A C 1
ATOM 787 O O . GLU A 1 96 ? 15.455 4.324 -4.306 1.00 88.81 96 GLU A O 1
ATOM 792 N N . GLU A 1 97 ? 14.244 3.407 -5.968 1.00 86.31 97 GLU A N 1
ATOM 793 C CA . GLU A 1 97 ? 14.925 4.107 -7.055 1.00 86.31 97 GLU A CA 1
ATOM 794 C C . GLU A 1 97 ? 14.850 5.619 -6.842 1.00 86.31 97 GLU A C 1
ATOM 796 O O . GLU A 1 97 ? 15.874 6.297 -6.806 1.00 86.31 97 GLU A O 1
ATOM 801 N N . GLY A 1 98 ? 13.649 6.163 -6.623 1.00 85.69 98 GLY A N 1
ATOM 802 C CA . GLY A 1 98 ? 13.456 7.594 -6.392 1.00 85.69 98 GLY A CA 1
ATOM 803 C C . GLY A 1 98 ? 14.318 8.161 -5.258 1.00 85.69 98 GLY A C 1
ATOM 804 O O . GLY A 1 98 ? 14.799 9.285 -5.380 1.00 85.69 98 GLY A O 1
ATOM 805 N N . LEU A 1 99 ? 14.553 7.393 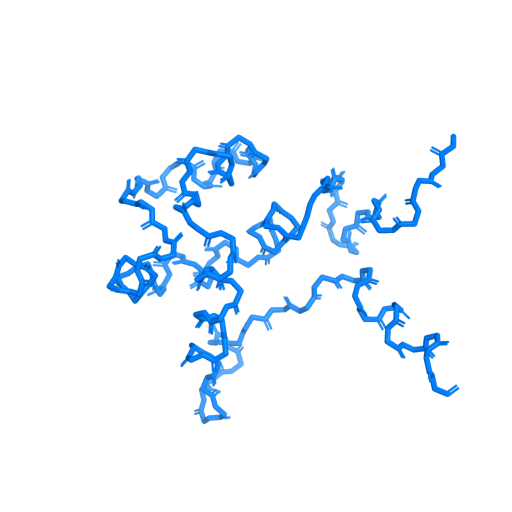-4.190 1.00 85.94 99 LEU A N 1
ATOM 806 C CA . LEU A 1 99 ? 15.427 7.780 -3.080 1.00 85.94 99 LEU A CA 1
ATOM 807 C C . LEU A 1 99 ? 16.913 7.758 -3.462 1.00 85.94 99 LEU A C 1
ATOM 809 O O . LEU A 1 99 ? 17.640 8.667 -3.062 1.00 85.94 99 LEU A O 1
ATOM 813 N N . LEU A 1 100 ? 17.360 6.779 -4.256 1.00 85.88 100 LEU A N 1
ATOM 814 C CA . LEU A 1 100 ? 18.736 6.724 -4.773 1.00 85.88 100 LEU A CA 1
ATOM 815 C C . LEU A 1 100 ? 19.073 7.955 -5.627 1.00 85.88 100 LEU A C 1
ATOM 817 O O . LEU A 1 100 ? 20.183 8.475 -5.553 1.00 85.88 100 LEU A O 1
ATOM 821 N N . TRP A 1 101 ? 18.107 8.467 -6.393 1.00 83.69 101 TRP A N 1
ATOM 822 C CA . TRP A 1 101 ? 18.282 9.659 -7.235 1.00 83.69 101 TRP A CA 1
ATOM 823 C C . TRP A 1 101 ? 18.383 10.986 -6.459 1.00 83.69 101 TRP A C 1
ATOM 825 O O . TRP A 1 101 ? 18.708 12.007 -7.063 1.00 83.69 101 TRP A O 1
ATOM 835 N N . ILE A 1 102 ? 18.091 11.001 -5.154 1.00 81.69 102 ILE A N 1
ATOM 836 C CA . ILE A 1 102 ? 18.101 12.209 -4.305 1.00 81.69 102 ILE A CA 1
ATOM 837 C C 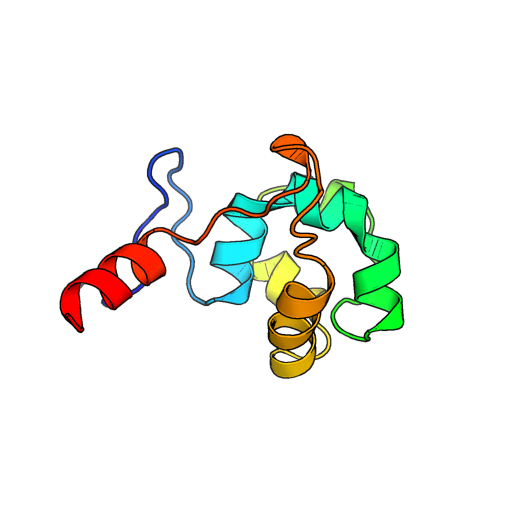. ILE A 1 102 ? 19.423 12.347 -3.510 1.00 81.69 102 ILE A C 1
ATOM 839 O O . ILE A 1 102 ? 19.610 13.347 -2.816 1.00 81.69 102 ILE A O 1
ATOM 843 N N . GLN A 1 103 ? 20.339 11.373 -3.610 1.00 54.75 103 GLN A N 1
ATOM 844 C CA . GLN A 1 103 ? 21.619 11.359 -2.879 1.00 54.75 103 GLN A CA 1
ATOM 845 C C . GLN A 1 103 ? 22.645 12.394 -3.356 1.00 54.75 103 GLN A C 1
ATOM 847 O O . GLN A 1 103 ? 22.743 12.649 -4.577 1.00 54.75 103 GLN A O 1
#

Radius of gyration: 13.65 Å; chains: 1; bounding box: 35×25×40 Å